Protein AF-A0A969UMJ5-F1 (afdb_monomer)

Foldseek 3Di:
DDDDDDDPDDDPPPPVVVVVVLVVVVVVLVVLVVVLVVLVVVCVDPPCVPVNVVSVVSNVVSVVVNVVSCVVDPPDD

Secondary structure (DSSP, 8-state):
------------TTHHHHHHHHHHHHHHHHHHHHHHHHHHHHHT-TT-TTHHHHHHHHHHHHHHHHHHHHHHS----

Mean predicted aligned error: 11.0 Å

Solvent-accessible surface area (backbone atoms only — not comparable to full-atom values): 4809 Å² total; per-residue (Å²): 140,82,90,78,89,88,75,84,69,88,75,74,82,70,57,65,59,56,51,54,55,51,52,53,50,52,53,54,47,55,56,48,55,58,50,47,55,51,50,54,60,54,67,72,47,90,82,48,70,75,54,48,57,57,52,52,51,53,47,52,56,49,51,53,51,52,51,52,47,46,69,76,56,60,78,81,126

Radius of gyration: 22.78 Å; Cα contacts (8 Å, |Δi|>4): 15; chains: 1; bounding box: 44×21×79 Å

Nearest PDB structures (foldseek):
  6inr-assembly1_A  TM=8.418E-01  e=3.108E+00  Candidatus Phytoplasma australasiaticum subsp. taiwanense
  7uq2-assembly1_A  TM=6.495E-01  e=1.328E+00  Tequatrovirus
  6sv1-assembly2_N  TM=3.487E-01  e=2.911E+00  Rhodospirillum rubrum
  6suw-assembly1_D  TM=4.052E-01  e=5.977E+00  Rhodospirillum rubrum ATCC 11170

Sequence (77 aa):
MTEESRSTLCEPLGQEKAIMDAEIIKERIKLIEGKRDSLLRLLEQPDLGTLRIDVNQALEEMDDLIDEFKRTFPEAS

pLDDT: mean 80.15, std 17.3, range [39.81, 96.44]

Structure (mmCIF, N/CA/C/O backbone):
data_AF-A0A969UMJ5-F1
#
_entry.id   AF-A0A969UMJ5-F1
#
loop_
_atom_site.group_PDB
_atom_site.id
_atom_site.type_symbol
_atom_site.label_atom_id
_atom_site.label_alt_id
_atom_site.label_comp_id
_atom_site.label_asym_id
_atom_site.label_entity_id
_atom_site.label_seq_id
_atom_site.pdbx_PDB_ins_code
_atom_site.Cartn_x
_atom_site.Cartn_y
_atom_site.Cartn_z
_atom_site.occupancy
_atom_site.B_iso_or_equiv
_atom_site.auth_seq_id
_atom_site.auth_comp_id
_atom_site.auth_asym_id
_atom_site.auth_atom_id
_atom_site.pdbx_PDB_model_num
ATOM 1 N N . MET A 1 1 ? -28.687 12.926 59.520 1.00 43.62 1 MET A N 1
ATOM 2 C CA . MET A 1 1 ? -28.133 11.911 58.605 1.00 43.62 1 MET A CA 1
ATOM 3 C C . MET A 1 1 ? -28.952 11.965 57.335 1.00 43.62 1 MET A C 1
ATOM 5 O O . MET A 1 1 ? -30.062 11.460 57.322 1.00 43.62 1 MET A O 1
ATOM 9 N N . THR A 1 2 ? -28.454 12.664 56.324 1.00 44.22 2 THR A N 1
ATOM 10 C CA . THR A 1 2 ? -28.977 12.590 54.956 1.00 44.22 2 THR A CA 1
ATOM 11 C C . THR A 1 2 ? -27.750 12.520 54.066 1.00 44.22 2 THR A C 1
ATOM 13 O O . THR A 1 2 ? -27.209 13.535 53.630 1.00 44.22 2 THR A O 1
ATOM 16 N N . GLU A 1 3 ? -27.237 11.300 53.956 1.00 52.25 3 GLU A N 1
ATOM 17 C CA . GLU A 1 3 ? -26.370 10.878 52.869 1.00 52.25 3 GLU A CA 1
ATOM 18 C C . GLU A 1 3 ? -27.254 10.750 51.637 1.00 52.25 3 GLU A C 1
ATOM 20 O O . GLU A 1 3 ? -28.077 9.850 51.575 1.00 52.25 3 GLU A O 1
ATOM 25 N N . GLU A 1 4 ? -27.115 11.651 50.675 1.00 55.44 4 GLU A N 1
ATOM 26 C CA . GLU A 1 4 ? -27.299 11.289 49.276 1.00 55.44 4 GLU A CA 1
ATOM 27 C C . GLU A 1 4 ? -26.754 12.404 48.391 1.00 55.44 4 GLU A C 1
ATOM 29 O O . GLU A 1 4 ? -26.841 13.584 48.724 1.00 55.44 4 GLU A O 1
ATOM 34 N N . SER A 1 5 ? -26.240 12.015 47.229 1.00 52.12 5 SER A N 1
ATOM 35 C CA . SER A 1 5 ? -25.889 12.904 46.116 1.00 52.12 5 SER A CA 1
ATOM 36 C C . SER A 1 5 ? -24.515 13.579 46.162 1.00 52.12 5 SER A C 1
ATOM 38 O O . SER A 1 5 ? -24.376 14.784 45.964 1.00 52.12 5 SER A O 1
ATOM 40 N N . ARG A 1 6 ? -23.454 12.776 46.290 1.00 57.12 6 ARG A N 1
ATOM 41 C CA . ARG A 1 6 ? -22.179 13.061 45.605 1.00 57.12 6 ARG A CA 1
ATOM 42 C C . ARG A 1 6 ? -21.644 11.801 44.939 1.00 57.12 6 ARG A C 1
ATOM 44 O O . ARG A 1 6 ? -20.705 11.185 45.420 1.00 57.12 6 ARG A O 1
ATOM 51 N N . SER A 1 7 ? -22.261 11.420 43.830 1.00 44.88 7 SER A N 1
ATOM 52 C CA . SER A 1 7 ? -21.583 10.608 42.819 1.00 44.88 7 SER A CA 1
ATOM 53 C C . SER A 1 7 ? -22.237 10.853 41.465 1.00 44.88 7 SER A C 1
ATOM 55 O O . SER A 1 7 ? -22.871 9.989 40.867 1.00 44.88 7 SER A O 1
ATOM 57 N N . THR A 1 8 ? -22.149 12.099 41.000 1.00 54.81 8 THR A N 1
ATOM 58 C CA . THR A 1 8 ? -22.269 12.378 39.573 1.00 54.81 8 THR A CA 1
ATOM 59 C C . THR A 1 8 ? -21.048 11.766 38.900 1.00 54.81 8 THR A C 1
ATOM 61 O O . THR A 1 8 ? -19.953 12.313 38.987 1.00 54.81 8 THR A O 1
ATOM 64 N N . LEU A 1 9 ? -21.275 10.583 38.331 1.00 50.53 9 LEU A N 1
ATOM 65 C CA . LEU A 1 9 ? -20.786 10.143 37.030 1.00 50.53 9 LEU A CA 1
ATOM 66 C C . LEU A 1 9 ? -19.318 10.495 36.727 1.00 50.53 9 LEU A C 1
ATOM 68 O O . LEU A 1 9 ? -18.996 11.601 36.303 1.00 50.53 9 LEU A O 1
ATOM 72 N N . CYS A 1 10 ? -18.434 9.504 36.866 1.00 47.34 10 CYS A N 1
ATOM 73 C CA . CYS A 1 10 ? -17.188 9.480 36.106 1.00 47.34 10 CYS A CA 1
ATOM 74 C C . CYS A 1 10 ? -17.517 9.626 34.613 1.00 47.34 10 CYS A C 1
ATOM 76 O O . CYS A 1 10 ? -18.069 8.705 34.013 1.00 47.34 10 CYS A O 1
ATOM 78 N N . GLU A 1 11 ? -17.174 10.761 34.013 1.00 56.66 11 GLU A N 1
ATOM 79 C CA . GLU A 1 11 ? -17.126 10.909 32.559 1.00 56.66 11 GLU A CA 1
ATOM 80 C C . GLU A 1 11 ? -15.905 10.144 32.019 1.00 56.66 11 GLU A C 1
ATOM 82 O O . GLU A 1 11 ? -14.777 10.434 32.436 1.00 56.66 11 GLU A O 1
ATOM 87 N N . PRO A 1 12 ? -16.054 9.190 31.081 1.00 56.03 12 PRO A N 1
ATOM 88 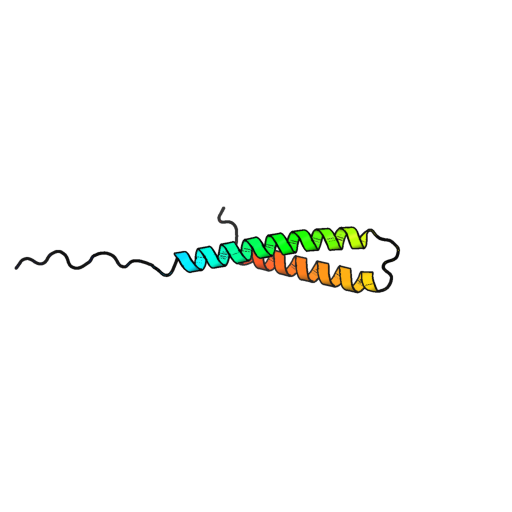C CA . PRO A 1 12 ? -14.908 8.597 30.416 1.00 56.03 12 PRO A CA 1
ATOM 89 C C . PRO A 1 12 ? -14.485 9.497 29.244 1.00 56.03 12 PRO A C 1
ATOM 91 O O . PRO A 1 12 ? -14.709 9.181 28.080 1.00 56.03 12 PRO A O 1
ATOM 94 N N . LEU A 1 13 ? -13.810 10.614 29.533 1.00 53.53 13 LEU A N 1
ATOM 95 C CA . LEU A 1 13 ? -13.251 11.520 28.507 1.00 53.53 13 LEU A CA 1
ATOM 96 C C . LEU A 1 13 ? -12.068 10.913 27.712 1.00 53.53 13 LEU A C 1
ATOM 98 O O . LEU A 1 13 ? -11.440 11.588 26.902 1.00 53.53 13 LEU A O 1
ATOM 102 N N . GLY A 1 14 ? -11.740 9.635 27.931 1.00 55.94 14 GLY A N 1
ATOM 103 C CA . GLY A 1 14 ? -10.644 8.933 27.254 1.00 55.94 14 GLY A CA 1
ATOM 104 C C . GLY A 1 14 ? -11.038 8.180 25.980 1.00 55.94 14 GLY A C 1
ATOM 105 O O . GLY A 1 14 ? -10.156 7.800 25.214 1.00 55.94 14 GLY A O 1
ATOM 106 N N . GLN A 1 15 ? -12.333 7.953 25.735 1.00 52.81 15 GLN A N 1
ATOM 107 C CA . GLN A 1 15 ? -12.788 7.120 24.610 1.00 52.81 15 GLN A CA 1
ATOM 108 C C . GLN A 1 15 ? -12.999 7.918 23.315 1.00 52.81 15 GLN A C 1
ATOM 110 O O . GLN A 1 15 ? -12.744 7.392 22.236 1.00 52.81 15 GLN A O 1
ATOM 115 N N . GLU A 1 1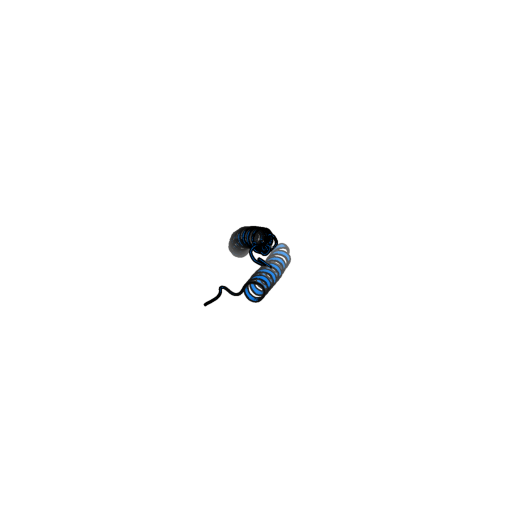6 ? -13.368 9.198 23.399 1.00 59.09 16 GLU A N 1
ATOM 116 C CA . GLU A 1 16 ? -13.656 10.021 22.214 1.00 59.09 16 GLU A CA 1
ATOM 117 C C . GLU A 1 16 ? -12.401 10.322 21.375 1.00 59.09 16 GLU A C 1
ATOM 119 O O . GLU A 1 16 ? -12.422 10.209 20.149 1.00 59.09 16 GLU A O 1
ATOM 124 N N . LYS A 1 17 ? -11.262 10.596 22.029 1.00 61.56 17 LYS A N 1
ATOM 125 C CA . LYS A 1 17 ? -9.983 10.837 21.339 1.00 61.56 17 LYS A CA 1
ATOM 126 C C . LYS A 1 17 ? -9.493 9.601 20.574 1.00 61.56 17 LYS A C 1
ATOM 128 O O . LYS A 1 17 ? -9.061 9.720 19.433 1.00 61.56 17 LYS A O 1
ATOM 133 N N . ALA A 1 18 ? -9.562 8.422 21.193 1.00 62.03 18 ALA A N 1
ATOM 134 C CA . ALA A 1 18 ? -9.071 7.184 20.589 1.00 62.03 18 ALA A CA 1
ATOM 135 C C . ALA A 1 18 ? -9.893 6.771 19.356 1.00 62.03 18 ALA A C 1
ATOM 137 O O . ALA A 1 18 ? -9.330 6.258 18.391 1.00 62.03 18 ALA A O 1
ATOM 138 N N . ILE A 1 19 ? -11.205 7.038 19.361 1.00 68.06 19 ILE A N 1
ATOM 139 C CA . ILE A 1 19 ? -12.070 6.814 18.196 1.00 68.06 19 ILE A CA 1
ATOM 140 C C . ILE A 1 19 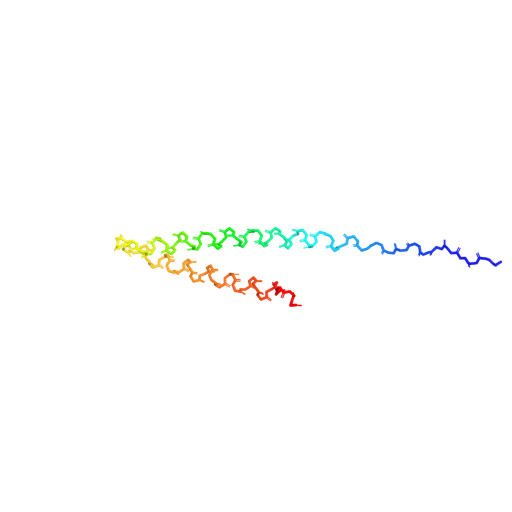? -11.654 7.742 17.048 1.00 68.06 19 ILE A C 1
ATOM 142 O O . ILE A 1 19 ? -11.480 7.270 15.929 1.00 68.06 19 ILE A O 1
ATOM 146 N N . MET A 1 20 ? -11.417 9.032 17.317 1.00 71.62 20 MET A N 1
ATOM 147 C CA . MET A 1 20 ? -10.982 9.981 16.285 1.00 71.62 20 MET A CA 1
ATOM 14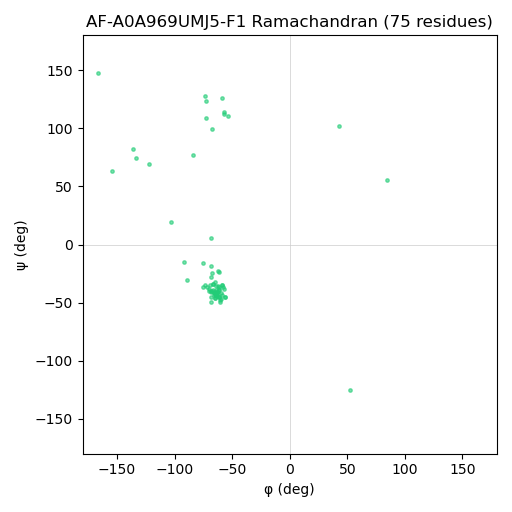8 C C . MET A 1 20 ? -9.613 9.614 15.696 1.00 71.62 20 MET A C 1
ATOM 150 O O . MET A 1 20 ? -9.431 9.662 14.482 1.00 71.62 20 MET A O 1
ATOM 154 N N . ASP A 1 21 ? -8.674 9.177 16.538 1.00 80.19 21 ASP A N 1
ATOM 155 C CA . ASP A 1 21 ? -7.366 8.690 16.092 1.00 80.19 21 ASP A CA 1
ATOM 156 C C . ASP A 1 21 ? -7.507 7.438 15.195 1.00 80.19 21 ASP A C 1
ATOM 158 O O . ASP A 1 21 ? -6.843 7.337 14.162 1.00 80.19 21 ASP A O 1
ATOM 162 N N . ALA A 1 22 ? -8.408 6.507 15.531 1.00 81.75 22 ALA A N 1
ATOM 163 C CA . ALA A 1 22 ? -8.680 5.322 14.714 1.00 81.75 22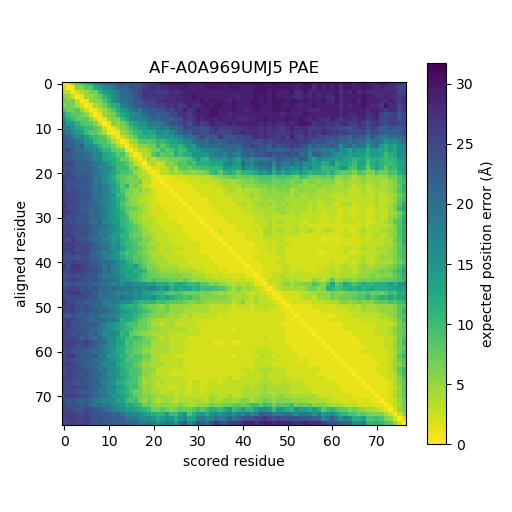 ALA A CA 1
ATOM 164 C C . ALA A 1 22 ? -9.329 5.668 13.360 1.00 81.75 22 ALA A C 1
ATOM 166 O O . ALA A 1 22 ? -8.966 5.082 12.339 1.00 81.75 22 ALA A O 1
ATOM 167 N N . GLU A 1 23 ? -10.246 6.638 13.325 1.00 84.38 23 GLU A N 1
ATOM 168 C CA . GLU A 1 23 ? -10.848 7.133 12.080 1.00 84.38 23 GLU A CA 1
ATOM 169 C C . GLU A 1 23 ? -9.807 7.804 11.168 1.00 84.38 23 GLU A C 1
ATOM 171 O O . GLU A 1 23 ? -9.797 7.558 9.961 1.00 84.38 23 GLU A O 1
ATOM 176 N N . ILE A 1 24 ? -8.858 8.560 11.735 1.00 88.06 24 ILE A N 1
ATOM 177 C CA . ILE A 1 24 ? -7.730 9.132 10.980 1.00 88.06 24 ILE A CA 1
ATOM 178 C C . ILE A 1 24 ? -6.859 8.019 10.382 1.00 88.06 24 ILE A C 1
ATOM 180 O O . ILE A 1 24 ? -6.463 8.094 9.217 1.00 88.06 24 ILE A O 1
ATOM 184 N N . ILE A 1 25 ? -6.554 6.968 11.149 1.00 86.81 25 ILE A N 1
ATOM 185 C CA . ILE A 1 25 ? -5.757 5.837 10.649 1.00 86.81 25 ILE A CA 1
ATOM 186 C C . ILE A 1 25 ? -6.505 5.116 9.516 1.00 86.81 25 ILE A C 1
ATOM 188 O O . ILE A 1 25 ? -5.900 4.857 8.475 1.00 86.81 25 ILE A O 1
ATOM 192 N N . LYS A 1 26 ? -7.815 4.872 9.654 1.00 86.81 26 LYS A N 1
ATOM 193 C CA . LYS A 1 26 ? -8.661 4.304 8.586 1.00 86.81 26 LYS A CA 1
ATOM 194 C C . LYS A 1 26 ? -8.609 5.135 7.305 1.00 86.81 26 LYS A C 1
ATOM 196 O O . LYS A 1 26 ? -8.462 4.584 6.216 1.00 86.81 26 LYS A O 1
ATOM 201 N N . GLU A 1 27 ? -8.714 6.458 7.414 1.00 89.50 27 GLU A N 1
ATOM 202 C CA . GLU A 1 27 ? -8.632 7.351 6.256 1.00 89.50 27 GLU A CA 1
ATOM 203 C C . GLU A 1 27 ? -7.257 7.273 5.580 1.00 89.50 27 GLU A C 1
ATOM 205 O O . GLU A 1 27 ? -7.161 7.179 4.354 1.00 89.50 27 GLU A O 1
ATOM 210 N N . ARG A 1 28 ? -6.178 7.218 6.367 1.00 90.19 28 ARG A N 1
ATOM 211 C CA . ARG A 1 28 ? -4.826 7.034 5.826 1.00 90.19 28 ARG A CA 1
ATOM 212 C C . ARG A 1 28 ? -4.643 5.690 5.126 1.00 90.19 28 ARG A C 1
ATOM 214 O O . ARG A 1 28 ? -3.944 5.654 4.115 1.00 90.19 28 ARG A O 1
ATOM 221 N N . ILE A 1 29 ? -5.270 4.621 5.612 1.00 89.81 29 ILE A N 1
ATOM 222 C CA . ILE A 1 29 ? -5.239 3.306 4.957 1.00 89.81 29 ILE A CA 1
ATOM 223 C C . ILE A 1 29 ? -5.963 3.347 3.612 1.00 89.81 29 ILE A C 1
ATOM 225 O O . ILE A 1 29 ? -5.398 2.882 2.627 1.00 89.81 29 ILE A O 1
ATOM 229 N N . LYS A 1 30 ? -7.114 4.021 3.507 1.00 90.50 30 LYS A N 1
ATOM 230 C CA . LYS A 1 30 ? -7.783 4.231 2.206 1.00 90.50 30 LYS A CA 1
ATOM 231 C C . LYS A 1 30 ? -6.880 4.938 1.189 1.00 90.50 30 LYS A C 1
ATOM 233 O O . LYS A 1 30 ? -6.882 4.609 0.004 1.00 90.50 30 LYS A O 1
ATOM 238 N N . LEU A 1 31 ? -6.073 5.905 1.636 1.00 92.81 31 LEU A N 1
ATOM 239 C CA . LEU A 1 31 ? -5.087 6.560 0.767 1.00 92.81 31 LEU A CA 1
ATOM 240 C C . LEU A 1 31 ? -3.965 5.605 0.331 1.00 92.81 31 LEU A C 1
ATOM 242 O O . LEU A 1 31 ? -3.448 5.739 -0.778 1.00 92.81 31 LEU A O 1
ATOM 246 N N . ILE A 1 32 ? -3.567 4.670 1.193 1.00 91.06 32 ILE A N 1
ATOM 247 C CA . ILE A 1 32 ? -2.568 3.638 0.884 1.00 91.06 32 ILE A CA 1
ATOM 248 C C . ILE A 1 32 ? -3.140 2.653 -0.141 1.00 91.06 32 ILE A C 1
ATOM 250 O O . ILE A 1 32 ? -2.484 2.403 -1.147 1.00 91.06 32 ILE A O 1
ATO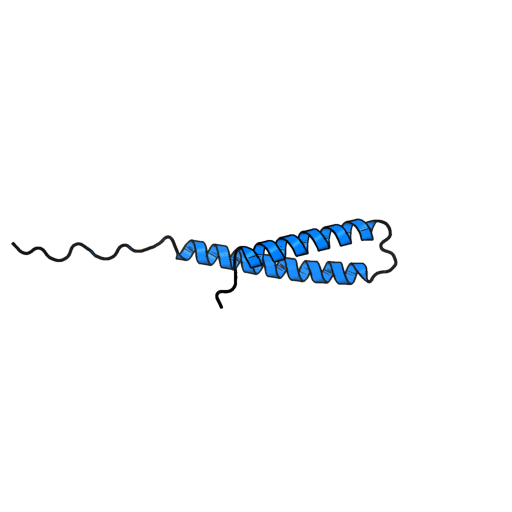M 254 N N . GLU A 1 33 ? -4.382 2.199 0.024 1.00 91.88 33 GLU A N 1
ATOM 255 C CA . GLU A 1 33 ? -5.080 1.358 -0.959 1.00 91.88 33 GLU A CA 1
ATOM 256 C C . GLU A 1 33 ? -5.145 2.030 -2.343 1.00 91.88 33 GLU A C 1
ATOM 258 O O . GLU A 1 33 ? -4.781 1.426 -3.349 1.00 91.88 33 GLU A O 1
ATOM 263 N N . GLY A 1 34 ? -5.477 3.325 -2.413 1.00 93.75 34 GLY A N 1
ATOM 264 C CA . GLY A 1 34 ? -5.475 4.052 -3.691 1.00 93.75 34 GLY A CA 1
ATOM 265 C C . GLY A 1 34 ? -4.084 4.184 -4.337 1.00 93.75 34 GLY A C 1
ATOM 266 O O . GLY A 1 34 ? -3.942 4.170 -5.565 1.00 93.75 34 GLY A O 1
ATOM 267 N N . LYS A 1 35 ? -3.021 4.285 -3.529 1.00 93.44 35 LYS A N 1
ATOM 268 C CA . LYS A 1 35 ? -1.636 4.277 -4.032 1.00 93.44 35 LYS A CA 1
ATOM 269 C C . LYS A 1 35 ? -1.222 2.893 -4.527 1.00 93.44 35 LYS A C 1
ATOM 271 O O . LYS A 1 35 ? -0.528 2.810 -5.537 1.00 93.44 35 LYS A O 1
ATOM 276 N N . ARG A 1 36 ? -1.679 1.827 -3.866 1.00 95.00 36 ARG A N 1
ATOM 277 C CA . ARG A 1 36 ? -1.447 0.442 -4.283 1.00 95.00 36 ARG A CA 1
ATOM 278 C C . ARG A 1 36 ? -2.025 0.206 -5.676 1.00 95.00 36 ARG A C 1
ATOM 280 O O . ARG A 1 36 ? -1.318 -0.272 -6.557 1.00 95.00 36 ARG A O 1
ATOM 287 N N . ASP A 1 37 ? -3.256 0.651 -5.916 1.00 94.12 37 ASP A N 1
ATOM 288 C CA . ASP A 1 37 ? -3.882 0.574 -7.242 1.00 94.12 37 ASP A CA 1
ATOM 289 C C . ASP A 1 37 ? -3.083 1.327 -8.316 1.00 94.12 37 ASP A C 1
ATOM 291 O O . ASP A 1 37 ? -2.994 0.893 -9.466 1.00 94.12 37 ASP A O 1
ATOM 295 N N . SER A 1 38 ? -2.460 2.447 -7.946 1.00 94.31 38 SER A N 1
ATOM 296 C CA . SER A 1 38 ? -1.596 3.206 -8.857 1.00 94.31 38 SER A CA 1
ATOM 297 C C . SER A 1 38 ? -0.320 2.433 -9.215 1.00 94.31 38 SER A C 1
ATOM 299 O O . SER A 1 38 ? 0.089 2.440 -10.375 1.00 94.31 38 SER A O 1
ATOM 301 N N . LEU A 1 39 ? 0.285 1.734 -8.250 1.00 93.38 39 LEU A N 1
ATOM 302 C CA . LEU A 1 39 ? 1.455 0.878 -8.474 1.00 93.38 39 LEU A CA 1
ATOM 303 C C . LEU A 1 39 ? 1.113 -0.377 -9.290 1.00 93.38 39 LEU A C 1
A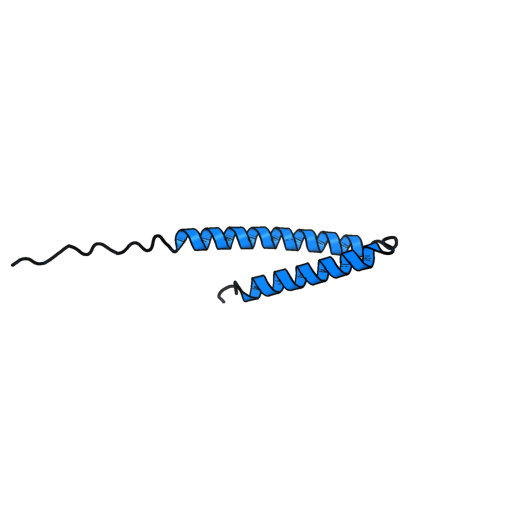TOM 305 O O . LEU A 1 39 ? 1.905 -0.783 -10.139 1.00 93.38 39 LEU A O 1
ATOM 309 N N . LEU A 1 40 ? -0.080 -0.949 -9.109 1.00 93.44 40 LEU A N 1
ATOM 310 C CA . LEU A 1 40 ? -0.560 -2.052 -9.947 1.00 93.44 40 LEU A CA 1
ATOM 311 C C . LEU A 1 40 ? -0.689 -1.632 -11.415 1.00 93.44 40 LEU A C 1
ATOM 313 O O . LEU A 1 40 ? -0.185 -2.326 -12.292 1.00 93.44 40 LEU A O 1
ATOM 317 N N . ARG A 1 41 ? -1.274 -0.459 -11.687 1.00 93.31 41 ARG A N 1
ATOM 318 C CA . ARG A 1 41 ? -1.329 0.099 -13.052 1.00 93.31 41 ARG A CA 1
ATOM 319 C C . ARG A 1 41 ? 0.058 0.378 -13.620 1.00 93.31 41 ARG A C 1
ATOM 321 O O . ARG A 1 41 ? 0.282 0.211 -14.814 1.00 93.31 41 ARG A O 1
ATOM 328 N N . LEU A 1 42 ? 0.995 0.803 -12.774 1.00 91.94 42 LEU A N 1
ATOM 329 C CA . LEU A 1 42 ? 2.378 1.009 -13.184 1.00 91.94 42 LEU A CA 1
ATOM 330 C C . LEU A 1 42 ? 3.026 -0.318 -13.621 1.00 91.94 42 LEU A C 1
ATOM 332 O O . LEU A 1 42 ? 3.683 -0.339 -14.655 1.00 91.94 42 LEU A O 1
ATOM 336 N N . LEU A 1 43 ? 2.778 -1.432 -12.915 1.00 90.44 43 LEU A N 1
ATOM 337 C CA . LEU A 1 43 ? 3.278 -2.772 -13.280 1.00 90.44 43 LEU A CA 1
ATOM 338 C C . LEU A 1 43 ? 2.785 -3.302 -14.629 1.00 90.44 43 LEU A C 1
ATOM 340 O O . LEU A 1 43 ? 3.441 -4.169 -15.216 1.00 90.44 43 LEU A O 1
ATOM 344 N N . GLU A 1 44 ? 1.649 -2.809 -15.119 1.00 90.00 44 GLU A N 1
ATOM 345 C CA . GLU A 1 44 ? 1.134 -3.155 -16.446 1.00 90.00 44 GLU A CA 1
ATOM 346 C C . GLU A 1 44 ? 2.021 -2.586 -17.567 1.00 90.00 44 GLU A C 1
ATOM 348 O O . GLU A 1 44 ? 1.974 -3.077 -18.698 1.00 90.00 44 GLU A O 1
ATOM 353 N N . GLN A 1 45 ? 2.868 -1.591 -17.269 1.00 90.81 45 GLN A N 1
ATOM 354 C CA . GLN A 1 45 ? 3.791 -1.021 -18.243 1.00 90.81 45 GLN A CA 1
ATOM 355 C C . GL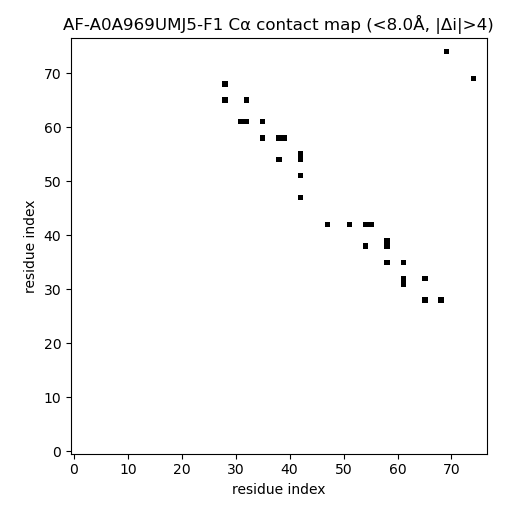N A 1 45 ? 4.963 -1.984 -18.539 1.00 90.81 45 GLN A C 1
ATOM 357 O O . GLN A 1 45 ? 5.640 -2.469 -17.624 1.00 90.81 45 GLN A O 1
ATOM 362 N N . PRO A 1 46 ? 5.239 -2.287 -19.821 1.00 84.25 46 PRO A N 1
ATOM 363 C CA . PRO A 1 46 ? 6.253 -3.269 -20.205 1.00 84.25 46 PRO A CA 1
ATOM 364 C C . PRO A 1 46 ? 7.701 -2.762 -20.064 1.00 84.25 46 PRO A C 1
ATOM 366 O O . PRO A 1 46 ? 8.629 -3.568 -20.064 1.00 84.25 46 PRO A O 1
ATOM 369 N N . ASP A 1 47 ? 7.912 -1.453 -19.938 1.00 88.12 47 ASP A N 1
ATOM 370 C CA . ASP A 1 47 ? 9.206 -0.762 -20.013 1.00 88.12 47 ASP A CA 1
ATOM 371 C C . ASP A 1 47 ? 9.790 -0.344 -18.649 1.00 88.12 47 ASP A C 1
ATOM 373 O O . ASP A 1 47 ? 10.707 0.469 -18.576 1.00 88.12 47 ASP A O 1
ATOM 377 N N . LEU A 1 48 ? 9.328 -0.955 -17.556 1.00 88.06 48 LEU A N 1
ATOM 378 C CA . LEU A 1 48 ? 9.780 -0.633 -16.195 1.00 88.06 48 LEU A CA 1
ATOM 379 C C . LEU A 1 48 ? 11.240 -0.998 -15.886 1.00 88.06 48 LEU A C 1
ATOM 381 O O . LEU A 1 48 ? 11.838 -0.430 -14.972 1.00 88.06 48 LEU A O 1
ATOM 385 N N . GLY A 1 49 ? 11.822 -1.969 -16.593 1.00 90.62 49 GLY A N 1
ATOM 386 C CA . GLY A 1 49 ? 13.190 -2.423 -16.329 1.00 90.62 49 GLY A CA 1
ATOM 387 C C . GLY A 1 49 ? 13.413 -2.791 -14.854 1.00 90.62 49 GLY A C 1
ATOM 388 O O . GLY A 1 49 ? 12.685 -3.609 -14.292 1.00 90.62 49 GLY A O 1
ATOM 389 N N . THR A 1 50 ? 14.416 -2.176 -14.222 1.00 91.00 50 THR A N 1
ATOM 390 C CA . THR A 1 50 ? 14.774 -2.408 -12.810 1.00 91.00 50 THR A CA 1
ATOM 391 C C . THR A 1 50 ? 13.722 -1.900 -11.826 1.00 91.00 50 THR A C 1
ATOM 393 O O . THR A 1 50 ? 13.554 -2.508 -10.773 1.00 91.00 50 THR A O 1
ATOM 396 N N . LEU A 1 51 ? 12.955 -0.865 -12.194 1.00 93.00 51 LEU A N 1
ATOM 397 C CA . LEU A 1 51 ? 11.909 -0.280 -11.347 1.00 93.00 51 LEU A CA 1
ATOM 398 C C . LEU A 1 51 ? 10.797 -1.290 -11.036 1.00 93.00 51 LEU A C 1
ATOM 400 O O . LEU A 1 51 ? 10.110 -1.175 -10.028 1.00 93.00 51 LEU A O 1
ATOM 404 N N . ARG A 1 52 ? 10.638 -2.324 -11.872 1.00 93.88 52 ARG A N 1
ATOM 405 C CA . ARG A 1 52 ? 9.690 -3.415 -11.628 1.00 93.88 52 ARG A CA 1
ATOM 406 C C . ARG A 1 52 ? 9.961 -4.121 -10.298 1.00 93.88 52 ARG A C 1
ATOM 408 O O . ARG A 1 52 ? 9.012 -4.544 -9.648 1.00 93.88 52 ARG A O 1
ATOM 415 N N . ILE A 1 53 ? 11.227 -4.275 -9.907 1.00 94.38 53 ILE A N 1
ATOM 416 C CA . ILE A 1 53 ? 11.594 -4.931 -8.644 1.00 94.38 53 ILE A CA 1
ATOM 417 C C . ILE A 1 53 ? 11.150 -4.049 -7.476 1.00 94.38 53 ILE A C 1
ATOM 419 O O . ILE A 1 53 ? 10.418 -4.520 -6.611 1.00 94.38 53 ILE A O 1
ATOM 423 N N . ASP A 1 54 ? 11.494 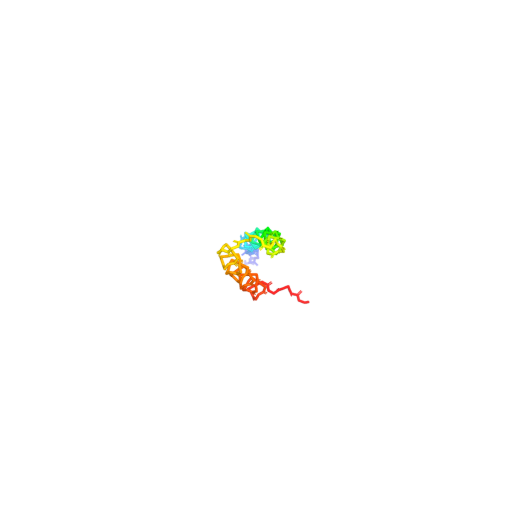-2.761 -7.525 1.00 94.38 54 ASP A N 1
ATOM 424 C CA . ASP A 1 54 ? 11.135 -1.788 -6.488 1.00 94.38 54 ASP A CA 1
ATOM 425 C C . ASP A 1 54 ? 9.611 -1.641 -6.341 1.00 94.38 54 ASP A C 1
ATOM 427 O O . ASP A 1 54 ? 9.090 -1.559 -5.232 1.00 94.38 54 ASP A O 1
ATOM 431 N N . VAL A 1 55 ? 8.872 -1.651 -7.458 1.00 94.00 55 VAL A N 1
ATOM 432 C CA . VAL A 1 55 ? 7.404 -1.562 -7.455 1.00 94.00 55 VAL A CA 1
ATOM 433 C C . VAL A 1 55 ? 6.760 -2.818 -6.865 1.00 94.00 55 VAL A C 1
ATOM 435 O O . VAL A 1 55 ? 5.804 -2.691 -6.105 1.00 94.00 55 VAL A O 1
ATOM 438 N N . ASN A 1 56 ? 7.268 -4.016 -7.176 1.00 94.88 56 ASN A N 1
ATOM 439 C CA . ASN A 1 56 ? 6.769 -5.243 -6.543 1.00 94.88 56 ASN A CA 1
ATOM 440 C C . ASN A 1 56 ? 7.046 -5.238 -5.036 1.00 94.88 56 ASN A C 1
ATOM 442 O O . ASN A 1 56 ? 6.142 -5.541 -4.268 1.00 94.88 56 ASN A O 1
ATOM 446 N N . GLN A 1 57 ? 8.246 -4.824 -4.613 1.00 95.88 57 GLN A N 1
ATOM 447 C CA . GLN A 1 57 ? 8.575 -4.727 -3.191 1.00 95.88 57 GLN A CA 1
ATOM 448 C C . GLN A 1 57 ? 7.657 -3.727 -2.471 1.00 95.88 57 GLN A C 1
ATOM 450 O O . GLN A 1 57 ? 7.110 -4.035 -1.417 1.00 95.88 57 GLN A O 1
ATOM 455 N N . ALA A 1 58 ? 7.423 -2.551 -3.061 1.00 95.69 58 ALA A N 1
ATOM 456 C CA . ALA A 1 58 ? 6.506 -1.568 -2.494 1.00 95.69 58 ALA A CA 1
ATOM 457 C C . ALA A 1 58 ? 5.069 -2.104 -2.387 1.00 95.69 58 ALA A C 1
ATOM 459 O O . ALA A 1 58 ? 4.384 -1.812 -1.412 1.00 95.69 58 ALA A O 1
ATOM 460 N N . LEU A 1 59 ? 4.605 -2.886 -3.367 1.00 96.19 59 LEU A N 1
ATOM 461 C CA . LEU A 1 59 ? 3.284 -3.516 -3.316 1.00 96.19 59 LEU A CA 1
ATOM 462 C C . LEU A 1 59 ? 3.183 -4.557 -2.199 1.00 96.19 59 LEU A C 1
ATOM 464 O O . LEU A 1 59 ? 2.190 -4.539 -1.479 1.00 96.19 59 LEU A O 1
ATOM 468 N N . GLU A 1 60 ? 4.200 -5.404 -2.023 1.00 96.44 60 GLU A N 1
ATOM 469 C CA . GLU A 1 60 ? 4.258 -6.373 -0.920 1.00 96.44 60 GLU A CA 1
ATOM 470 C C . GLU A 1 60 ? 4.233 -5.668 0.443 1.00 96.44 60 GLU A C 1
ATOM 472 O O . GLU A 1 60 ? 3.403 -5.994 1.287 1.00 96.44 60 GLU A O 1
ATOM 477 N N . GLU A 1 61 ? 5.052 -4.628 0.634 1.00 95.94 61 GLU A N 1
ATOM 478 C CA . GLU A 1 61 ? 5.067 -3.851 1.881 1.00 95.94 61 GLU A CA 1
ATOM 479 C C . GLU A 1 61 ? 3.718 -3.163 2.160 1.00 95.94 61 GLU A C 1
ATOM 481 O O . GLU A 1 61 ? 3.278 -3.064 3.308 1.00 95.94 61 GLU A O 1
ATOM 486 N N . MET A 1 62 ? 3.037 -2.678 1.116 1.00 93.94 62 MET A N 1
ATOM 487 C CA . MET A 1 62 ? 1.711 -2.072 1.249 1.00 93.94 62 MET A CA 1
ATOM 488 C C . MET A 1 62 ? 0.636 -3.108 1.579 1.00 93.94 62 MET A C 1
ATOM 490 O O . MET A 1 62 ? -0.247 -2.805 2.383 1.00 93.94 62 MET A O 1
ATOM 494 N N . ASP A 1 63 ? 0.707 -4.303 0.991 1.00 94.06 63 ASP A N 1
ATOM 495 C CA . ASP A 1 63 ? -0.202 -5.411 1.290 1.00 94.06 63 ASP A CA 1
ATOM 496 C C . ASP A 1 63 ? -0.034 -5.892 2.736 1.00 94.06 63 ASP A C 1
ATOM 498 O O . ASP A 1 63 ? -1.024 -5.972 3.467 1.00 94.06 63 ASP A O 1
ATOM 502 N N . ASP A 1 64 ? 1.206 -6.081 3.190 1.00 94.75 64 ASP A N 1
ATOM 503 C CA . ASP A 1 64 ? 1.513 -6.436 4.578 1.00 94.75 64 ASP A CA 1
ATOM 504 C C . ASP A 1 64 ? 0.979 -5.383 5.565 1.00 94.75 64 ASP A C 1
ATOM 506 O O . ASP A 1 64 ? 0.357 -5.725 6.575 1.00 94.75 64 ASP A O 1
ATOM 510 N N . LEU A 1 65 ? 1.151 -4.092 5.256 1.00 92.31 65 LEU A N 1
ATOM 511 C CA . LEU A 1 65 ? 0.657 -2.993 6.090 1.00 92.31 65 LEU A CA 1
ATOM 512 C C . LEU A 1 65 ? -0.878 -2.959 6.166 1.00 92.31 65 LEU A C 1
ATOM 514 O O . LEU A 1 65 ? -1.449 -2.717 7.234 1.00 92.31 65 LEU A O 1
ATOM 518 N N . ILE A 1 66 ? -1.560 -3.175 5.039 1.00 90.81 66 ILE A N 1
ATOM 519 C CA . ILE A 1 66 ? -3.026 -3.223 4.982 1.00 90.81 66 ILE A CA 1
ATOM 520 C C . ILE A 1 66 ? -3.545 -4.421 5.786 1.00 90.81 66 ILE A C 1
ATOM 522 O O . ILE A 1 66 ? -4.532 -4.298 6.519 1.00 90.81 66 ILE A O 1
ATOM 526 N N . ASP A 1 67 ? -2.885 -5.570 5.687 1.00 91.81 67 ASP A N 1
ATOM 527 C CA . ASP A 1 67 ? -3.280 -6.767 6.420 1.00 91.81 67 ASP A CA 1
ATOM 528 C C . ASP A 1 67 ? -3.019 -6.634 7.925 1.00 91.81 67 ASP A C 1
ATOM 530 O O . ASP A 1 67 ? -3.881 -6.999 8.732 1.00 91.81 67 ASP A O 1
ATOM 534 N N . GLU A 1 68 ? -1.898 -6.037 8.337 1.00 91.00 68 GLU A N 1
ATOM 535 C CA . GLU A 1 68 ? -1.648 -5.696 9.741 1.00 91.00 68 GLU A CA 1
ATOM 536 C C . GLU A 1 68 ? -2.718 -4.737 10.283 1.00 91.00 68 GLU A C 1
ATOM 538 O O . GLU A 1 68 ? -3.238 -4.930 11.391 1.00 91.00 68 GLU A O 1
ATOM 543 N N . PHE A 1 69 ? -3.118 -3.743 9.488 1.00 88.31 69 PHE A N 1
ATOM 544 C CA . PHE A 1 69 ? -4.186 -2.824 9.857 1.00 88.31 69 PHE A CA 1
ATOM 545 C C . PHE A 1 69 ? -5.520 -3.552 10.081 1.00 88.31 69 PHE A C 1
ATOM 547 O O . PHE A 1 69 ? -6.136 -3.377 11.135 1.00 88.31 69 PHE A O 1
ATOM 554 N N . LYS A 1 70 ? -5.943 -4.417 9.149 1.00 88.25 70 LYS A N 1
ATOM 555 C CA . LYS A 1 70 ? -7.184 -5.208 9.278 1.00 88.25 70 LYS A CA 1
ATOM 556 C C . LYS A 1 70 ? -7.177 -6.105 10.515 1.00 88.25 70 LYS A C 1
ATOM 558 O O . LYS A 1 70 ? -8.215 -6.315 11.135 1.00 88.25 70 LYS A O 1
ATOM 563 N N . ARG A 1 71 ? -6.009 -6.634 10.892 1.00 88.00 71 ARG A N 1
ATOM 564 C CA . ARG A 1 71 ? -5.839 -7.453 12.105 1.00 88.00 71 ARG A CA 1
ATOM 565 C C . ARG A 1 71 ? -5.890 -6.624 13.383 1.00 88.00 71 ARG A C 1
ATOM 567 O O . ARG A 1 71 ? -6.377 -7.115 14.397 1.00 88.00 71 ARG A O 1
ATOM 574 N N . THR A 1 72 ? -5.382 -5.395 13.338 1.00 85.31 72 THR A N 1
ATOM 575 C CA . THR A 1 72 ? -5.371 -4.465 14.477 1.00 85.31 72 THR A CA 1
ATOM 576 C C . THR A 1 72 ? -6.752 -3.861 14.724 1.00 85.31 72 THR A C 1
ATOM 578 O O . THR A 1 72 ? -7.160 -3.687 15.871 1.00 85.31 72 THR A O 1
ATOM 581 N N . PHE A 1 73 ? -7.492 -3.585 13.651 1.00 83.44 73 PHE A N 1
ATOM 582 C CA . PHE A 1 73 ? -8.839 -3.025 13.678 1.00 83.44 73 PHE A CA 1
ATOM 583 C C . PHE A 1 73 ? -9.810 -3.957 12.945 1.00 83.44 73 PHE A C 1
ATOM 585 O O . PHE A 1 73 ? -10.286 -3.607 11.863 1.00 83.44 73 PHE A O 1
ATOM 592 N N . PRO A 1 74 ? -10.110 -5.144 13.502 1.00 78.19 74 PRO A N 1
ATOM 593 C CA . PRO A 1 74 ? -11.130 -5.998 12.918 1.00 78.19 74 PRO A CA 1
ATOM 594 C C . PRO A 1 74 ? -12.450 -5.220 12.902 1.00 78.19 74 PRO A C 1
ATOM 596 O O . PRO A 1 74 ? -12.868 -4.691 13.936 1.00 78.19 74 PRO A O 1
ATOM 599 N N . GLU A 1 75 ? -13.101 -5.114 11.740 1.00 71.06 75 GLU A N 1
ATOM 600 C CA . GLU A 1 75 ? -14.485 -4.641 11.700 1.00 71.06 75 GLU A CA 1
ATOM 601 C C . GLU A 1 75 ? -15.296 -5.584 12.592 1.00 71.06 75 GLU A C 1
ATOM 603 O O . GLU A 1 75 ? -15.359 -6.790 12.344 1.00 71.06 75 GLU A O 1
ATOM 608 N N . ALA A 1 76 ? -15.826 -5.051 13.695 1.00 56.06 76 ALA A N 1
ATOM 609 C CA . ALA A 1 76 ? -16.679 -5.812 14.590 1.00 56.06 76 ALA A CA 1
ATOM 610 C C . ALA A 1 76 ? -17.859 -6.343 13.763 1.00 56.06 76 ALA A C 1
ATOM 612 O O . ALA A 1 76 ? -18.636 -5.547 13.234 1.00 56.06 76 ALA A O 1
ATOM 613 N N . SER A 1 77 ? -17.909 -7.671 13.591 1.00 39.81 77 SER A N 1
ATOM 614 C CA . SER A 1 77 ? -19.005 -8.378 12.912 1.00 39.81 77 SER A CA 1
ATOM 615 C C . SER A 1 77 ? -20.353 -8.121 13.570 1.00 39.81 77 SER A C 1
ATOM 617 O O . SER A 1 77 ? -20.381 -7.963 14.813 1.00 39.81 77 SER A O 1
#